Protein AF-A0A7X7MVD8-F1 (afdb_monomer)

Structure (mmCIF, N/CA/C/O backbone):
data_AF-A0A7X7MVD8-F1
#
_entry.id   AF-A0A7X7MVD8-F1
#
loop_
_atom_site.group_PDB
_atom_site.id
_atom_site.type_symbol
_atom_site.label_atom_id
_atom_site.label_alt_id
_atom_site.label_comp_id
_atom_site.label_asym_id
_atom_site.label_entity_id
_atom_site.label_seq_id
_atom_site.pdbx_PDB_ins_code
_atom_site.Cartn_x
_atom_site.Cartn_y
_atom_site.Cartn_z
_atom_site.occupancy
_atom_site.B_iso_or_equiv
_atom_site.auth_seq_id
_atom_site.auth_comp_id
_atom_site.auth_asym_id
_atom_site.auth_atom_id
_atom_site.pdbx_PDB_model_num
ATOM 1 N N . MET A 1 1 ? -0.760 -14.590 -0.418 1.00 84.25 1 MET A N 1
ATOM 2 C CA . MET A 1 1 ? 0.005 -13.882 0.651 1.00 84.25 1 MET A CA 1
ATOM 3 C C . MET A 1 1 ? -0.978 -13.122 1.538 1.00 84.25 1 MET A C 1
ATOM 5 O O . MET A 1 1 ? -2.089 -12.910 1.080 1.00 84.25 1 MET A O 1
ATOM 9 N N . LYS A 1 2 ? -0.652 -12.733 2.779 1.00 91.19 2 LYS A N 1
ATOM 10 C CA . LYS A 1 2 ? -1.588 -11.979 3.645 1.00 91.19 2 LYS A CA 1
ATOM 11 C C . LYS A 1 2 ? -1.145 -10.534 3.823 1.00 91.19 2 LYS A C 1
ATOM 13 O O . LYS A 1 2 ? 0.044 -10.241 3.803 1.00 91.19 2 LYS A O 1
ATOM 18 N N . CYS A 1 3 ? -2.104 -9.629 3.982 1.00 92.31 3 CYS A N 1
ATOM 19 C CA . CYS A 1 3 ? -1.812 -8.230 4.254 1.00 92.31 3 CYS A CA 1
ATOM 20 C C . CYS A 1 3 ? -1.237 -8.077 5.663 1.00 92.31 3 CYS A C 1
ATOM 22 O O . CYS A 1 3 ? -1.920 -8.376 6.637 1.00 92.31 3 CYS A O 1
ATOM 24 N N . GLU A 1 4 ? -0.034 -7.526 5.782 1.00 91.50 4 GLU A N 1
ATOM 25 C CA . GLU A 1 4 ? 0.633 -7.299 7.073 1.00 91.50 4 GLU A CA 1
ATOM 26 C C . GLU A 1 4 ? -0.160 -6.366 8.002 1.00 91.50 4 GLU A C 1
ATOM 28 O O . GLU A 1 4 ? -0.095 -6.493 9.220 1.00 91.50 4 GLU A O 1
ATOM 33 N N . LYS A 1 5 ? -0.959 -5.451 7.434 1.00 94.31 5 LYS A N 1
ATOM 34 C CA . LYS A 1 5 ? -1.734 -4.467 8.205 1.00 94.31 5 LYS A CA 1
ATOM 35 C C . LYS A 1 5 ? -3.068 -5.001 8.734 1.00 94.31 5 LYS A C 1
ATOM 37 O O . LYS A 1 5 ? -3.541 -4.534 9.763 1.00 94.31 5 LYS A O 1
ATOM 42 N N . CYS A 1 6 ? -3.728 -5.906 8.008 1.00 95.12 6 CYS A N 1
ATOM 43 C CA . CYS A 1 6 ? -5.106 -6.316 8.331 1.00 95.12 6 CYS A CA 1
ATOM 44 C C . CYS A 1 6 ? -5.372 -7.825 8.258 1.00 95.12 6 CYS A C 1
ATOM 46 O O . CYS A 1 6 ? -6.478 -8.259 8.554 1.00 95.12 6 CYS A O 1
ATOM 48 N N . GLY A 1 7 ? -4.394 -8.627 7.839 1.00 93.94 7 GLY A N 1
ATOM 49 C CA . GLY A 1 7 ? -4.515 -10.081 7.732 1.00 93.94 7 GLY A CA 1
ATOM 50 C C . GLY A 1 7 ? -5.325 -10.595 6.538 1.00 93.94 7 GLY A C 1
ATOM 51 O O . GLY A 1 7 ? -5.408 -11.809 6.369 1.00 93.94 7 GLY A O 1
ATOM 52 N N . ALA A 1 8 ? -5.890 -9.716 5.703 1.00 94.88 8 ALA A N 1
ATOM 53 C CA . ALA A 1 8 ? -6.666 -10.112 4.527 1.00 94.88 8 ALA A CA 1
ATOM 54 C C . ALA A 1 8 ? -5.843 -10.948 3.532 1.00 94.88 8 ALA A C 1
ATOM 56 O O . ALA A 1 8 ? -4.654 -10.689 3.328 1.00 94.88 8 ALA A O 1
ATOM 57 N N . GLU A 1 9 ? -6.491 -11.919 2.889 1.00 94.25 9 GLU A N 1
ATOM 58 C CA . GLU A 1 9 ? -5.914 -12.743 1.822 1.00 94.25 9 GLU A CA 1
ATOM 59 C C . GLU A 1 9 ? -5.635 -11.875 0.576 1.00 94.25 9 GLU A C 1
ATOM 61 O O . GLU A 1 9 ? -6.491 -11.112 0.124 1.00 94.25 9 GLU A O 1
ATOM 66 N N . LEU A 1 10 ? -4.428 -11.965 0.018 1.00 91.44 10 LEU A N 1
ATOM 67 C CA . LEU A 1 10 ? -3.974 -11.200 -1.144 1.00 91.44 10 LEU A CA 1
ATOM 68 C C . LEU A 1 10 ? -3.563 -12.137 -2.281 1.00 91.44 10 LEU A C 1
ATOM 70 O O . LEU A 1 10 ? -2.802 -13.092 -2.080 1.00 91.44 10 LEU A O 1
ATOM 74 N N . VAL A 1 11 ? -4.017 -11.778 -3.480 1.00 85.62 11 VAL A N 1
ATOM 75 C CA . VAL A 1 11 ? -3.641 -12.395 -4.758 1.00 85.62 11 VAL A CA 1
ATOM 76 C C . VAL A 1 11 ? -2.270 -11.869 -5.202 1.00 85.62 11 VAL A C 1
ATOM 78 O O . VAL A 1 11 ? -1.886 -10.752 -4.857 1.00 85.62 11 VAL A O 1
ATOM 81 N N . GLU A 1 12 ? -1.508 -12.663 -5.951 1.00 81.50 12 GLU A N 1
ATOM 82 C CA . GLU A 1 12 ? -0.207 -12.242 -6.482 1.00 81.50 12 GLU A CA 1
ATOM 83 C C . GLU A 1 12 ? -0.341 -11.054 -7.452 1.00 81.50 12 GLU A C 1
ATOM 85 O O . GLU A 1 12 ? -1.331 -10.921 -8.170 1.00 81.50 12 GLU A O 1
ATOM 90 N N . GLY A 1 13 ? 0.648 -10.154 -7.451 1.00 76.62 13 GLY A N 1
ATOM 91 C CA . GLY A 1 13 ? 0.684 -8.991 -8.348 1.00 76.62 13 GLY A CA 1
ATOM 92 C C . GLY A 1 13 ? -0.203 -7.802 -7.949 1.00 76.62 13 GLY A C 1
ATOM 93 O O . GLY A 1 13 ? -0.249 -6.812 -8.678 1.00 76.62 13 GLY A O 1
ATOM 94 N N . VAL A 1 14 ? -0.894 -7.845 -6.803 1.00 84.81 14 VAL A N 1
ATOM 95 C CA . VAL A 1 14 ? -1.706 -6.711 -6.326 1.00 84.81 14 VAL A CA 1
ATOM 96 C C . VAL A 1 14 ? -0.844 -5.646 -5.633 1.00 84.81 14 VAL A C 1
ATOM 98 O O . VAL A 1 14 ? -0.072 -5.945 -4.727 1.00 84.81 14 VAL A O 1
ATOM 101 N N . LEU A 1 15 ? -0.993 -4.381 -6.046 1.00 86.62 15 LEU A N 1
ATOM 102 C CA . LEU A 1 15 ? -0.242 -3.237 -5.495 1.00 86.62 15 LEU A CA 1
ATOM 103 C C . LEU A 1 15 ? -0.815 -2.704 -4.173 1.00 86.62 15 LEU A C 1
ATOM 105 O O . LEU A 1 15 ? -0.111 -2.036 -3.417 1.00 86.62 15 LEU A O 1
ATOM 109 N N . PHE A 1 16 ? -2.096 -2.964 -3.905 1.00 92.94 16 PHE A N 1
ATOM 110 C CA . PHE A 1 16 ? -2.812 -2.456 -2.736 1.00 92.94 16 PHE A CA 1
ATOM 111 C C . PHE A 1 16 ? -3.765 -3.516 -2.182 1.00 92.94 16 PHE A C 1
ATOM 113 O O . PHE A 1 16 ? -4.351 -4.300 -2.932 1.00 92.94 16 PHE A O 1
ATOM 120 N N . CYS A 1 17 ? -3.954 -3.517 -0.865 1.00 93.75 17 CYS A N 1
ATOM 121 C CA . CYS A 1 17 ? -4.954 -4.345 -0.204 1.00 93.75 17 CYS A CA 1
ATOM 122 C C . CYS A 1 17 ? -6.361 -3.779 -0.443 1.00 93.75 17 CYS A C 1
ATOM 124 O O . CYS A 1 17 ? -6.623 -2.623 -0.116 1.00 93.75 17 CYS A O 1
ATOM 126 N N . LYS A 1 18 ? -7.280 -4.600 -0.963 1.00 93.31 18 LYS A N 1
ATOM 127 C CA . LYS A 1 18 ? -8.674 -4.193 -1.224 1.00 93.31 18 LYS A CA 1
ATOM 128 C C . LYS A 1 18 ? -9.492 -3.952 0.048 1.00 93.31 18 LYS A C 1
ATOM 130 O O . LYS A 1 18 ? -10.429 -3.167 0.012 1.00 93.31 18 LYS A O 1
ATOM 135 N N . GLU A 1 19 ? -9.108 -4.583 1.156 1.00 95.44 19 GLU A N 1
ATOM 136 C CA . GLU A 1 19 ? -9.823 -4.476 2.433 1.00 95.44 19 GLU A CA 1
ATOM 137 C C . GLU A 1 19 ? -9.422 -3.226 3.228 1.00 95.44 19 GLU A C 1
ATOM 139 O O . GLU A 1 19 ? -10.276 -2.518 3.754 1.00 95.44 19 GLU A O 1
ATOM 144 N N . CYS A 1 20 ? -8.121 -2.924 3.323 1.00 94.38 20 CYS A N 1
ATOM 145 C CA . CYS A 1 20 ? -7.619 -1.847 4.191 1.00 94.38 20 CYS A CA 1
ATOM 146 C C . CYS A 1 20 ? -6.882 -0.714 3.461 1.00 94.38 20 CYS A C 1
ATOM 148 O O . CYS A 1 20 ? -6.425 0.231 4.106 1.00 94.38 20 CYS A O 1
ATOM 150 N N . GLY A 1 21 ? -6.707 -0.820 2.141 1.00 91.69 21 GLY A N 1
ATOM 151 C CA . GLY A 1 21 ? -6.015 0.177 1.318 1.00 91.69 21 GLY A CA 1
ATOM 152 C C . GLY A 1 21 ? -4.494 0.227 1.497 1.00 91.69 21 GLY A C 1
ATOM 153 O O . GLY A 1 21 ? -3.850 1.100 0.922 1.00 91.69 21 GLY A O 1
ATOM 154 N N . ASN A 1 22 ? -3.891 -0.677 2.282 1.00 93.06 22 ASN A N 1
ATOM 155 C CA . ASN A 1 22 ? -2.441 -0.674 2.487 1.00 93.06 22 ASN A CA 1
ATOM 156 C C . ASN A 1 22 ? -1.694 -0.960 1.179 1.00 93.06 22 ASN A C 1
ATOM 158 O O . ASN A 1 22 ? -2.025 -1.922 0.483 1.00 93.06 22 ASN A O 1
ATOM 162 N N . LYS A 1 23 ? -0.668 -0.160 0.874 1.00 89.94 23 LYS A N 1
ATOM 163 C CA . LYS A 1 23 ? 0.223 -0.399 -0.266 1.00 89.94 23 LYS A CA 1
ATOM 164 C C . LYS A 1 23 ? 1.104 -1.612 0.016 1.00 89.94 23 LYS A C 1
ATOM 166 O O . LYS A 1 23 ? 1.644 -1.750 1.109 1.00 89.94 23 LYS A O 1
ATOM 171 N N . LEU A 1 24 ? 1.233 -2.483 -0.971 1.00 86.12 24 LEU A N 1
ATOM 172 C CA . LEU A 1 24 ? 2.019 -3.703 -0.897 1.00 86.12 24 LEU A CA 1
ATOM 173 C C . LEU A 1 24 ? 3.303 -3.490 -1.689 1.00 86.12 24 LEU A C 1
ATOM 175 O O . LEU A 1 24 ? 3.273 -3.039 -2.836 1.00 86.12 24 LEU A O 1
ATOM 179 N N . ASN A 1 25 ? 4.437 -3.797 -1.069 1.00 73.81 25 ASN A N 1
ATOM 180 C CA . ASN A 1 25 ? 5.720 -3.764 -1.750 1.00 73.81 25 ASN A CA 1
ATOM 181 C C . ASN A 1 25 ? 5.863 -5.067 -2.538 1.00 73.81 25 ASN A C 1
ATOM 183 O O . ASN A 1 25 ? 6.211 -6.109 -1.998 1.00 73.81 25 ASN A O 1
ATOM 187 N N . SER A 1 26 ? 5.509 -5.034 -3.822 1.00 70.62 26 SER A N 1
ATOM 188 C CA . SER A 1 26 ? 5.794 -6.139 -4.732 1.00 70.62 26 SER A CA 1
ATOM 189 C C . SER A 1 26 ? 7.268 -6.062 -5.138 1.00 70.62 26 SER A C 1
ATOM 191 O O . SER A 1 26 ? 7.638 -5.266 -6.010 1.00 70.62 26 SER A O 1
ATOM 193 N N . ASP A 1 27 ? 8.101 -6.871 -4.486 1.00 69.44 27 ASP A N 1
ATOM 194 C CA . ASP A 1 27 ? 9.554 -6.911 -4.712 1.00 69.44 27 ASP A CA 1
ATOM 195 C C . ASP A 1 27 ? 9.933 -7.512 -6.070 1.00 69.44 27 ASP A C 1
ATOM 197 O O . ASP A 1 27 ? 11.025 -7.274 -6.581 1.00 69.44 27 ASP A O 1
ATOM 201 N N . LYS A 1 28 ? 9.014 -8.254 -6.698 1.00 72.75 28 LYS A N 1
ATOM 202 C CA . LYS A 1 28 ? 9.196 -8.797 -8.046 1.00 72.75 28 LYS A CA 1
ATOM 203 C C . LYS A 1 28 ? 8.643 -7.819 -9.072 1.00 72.75 28 LYS A C 1
ATOM 205 O O . LYS A 1 28 ? 7.430 -7.691 -9.234 1.00 72.75 28 LYS A O 1
ATOM 210 N N . ARG A 1 29 ?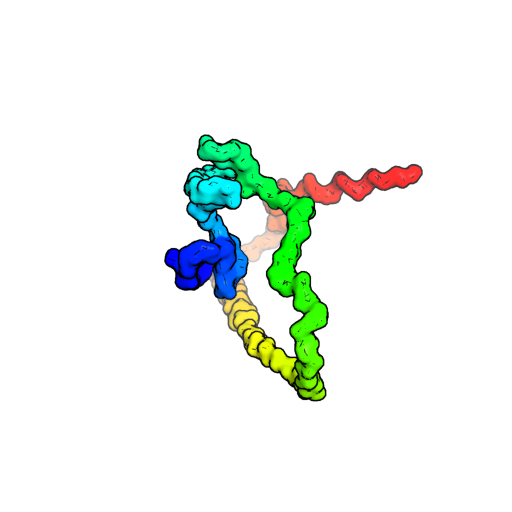 9.544 -7.128 -9.766 1.00 82.75 29 ARG A N 1
ATOM 211 C CA . ARG A 1 29 ? 9.229 -6.270 -10.914 1.00 82.75 29 ARG A CA 1
ATOM 212 C C . ARG A 1 29 ? 9.911 -6.826 -12.157 1.00 82.75 29 ARG A C 1
ATOM 214 O O . ARG A 1 29 ? 10.892 -7.553 -12.051 1.00 82.75 29 ARG A O 1
ATOM 221 N N . PHE A 1 30 ? 9.404 -6.467 -13.327 1.00 88.06 30 PHE A N 1
ATOM 222 C CA . PHE A 1 30 ? 10.008 -6.808 -14.613 1.00 88.06 30 PHE A CA 1
ATOM 223 C C . PHE A 1 30 ? 10.267 -5.528 -15.404 1.00 88.06 30 PHE A C 1
ATOM 225 O O . PHE A 1 30 ? 9.539 -4.542 -15.259 1.00 88.06 30 PHE A O 1
ATOM 232 N N . CYS A 1 31 ? 11.324 -5.530 -16.213 1.00 90.88 31 CYS A N 1
ATOM 233 C CA . CYS A 1 31 ? 11.655 -4.421 -17.090 1.00 90.88 31 CYS A CA 1
ATOM 234 C C . CYS A 1 31 ? 10.556 -4.253 -18.143 1.00 90.88 31 CYS A C 1
ATOM 236 O O . CYS A 1 31 ? 10.172 -5.219 -18.797 1.00 90.88 31 CYS A O 1
ATOM 238 N N . ARG A 1 32 ? 10.069 -3.024 -18.327 1.00 87.75 32 ARG A N 1
ATOM 239 C CA . ARG A 1 32 ? 9.037 -2.716 -19.330 1.00 87.75 32 ARG A CA 1
ATOM 240 C C . ARG A 1 32 ? 9.575 -2.734 -20.761 1.00 87.75 32 ARG A C 1
ATOM 242 O O . ARG A 1 32 ? 8.802 -2.976 -21.676 1.00 87.75 32 ARG A O 1
ATOM 249 N N . GLU A 1 33 ? 10.881 -2.524 -20.923 1.00 91.69 33 GLU A N 1
ATOM 250 C CA . GLU A 1 33 ? 11.540 -2.486 -22.232 1.00 91.69 33 GLU A CA 1
ATOM 251 C C . GLU A 1 33 ? 11.984 -3.878 -22.709 1.00 91.69 33 GLU A C 1
ATOM 253 O O . GLU A 1 33 ? 11.799 -4.212 -23.872 1.00 91.69 33 GLU A O 1
ATOM 258 N N . CYS A 1 34 ? 12.551 -4.715 -21.827 1.00 93.81 34 CYS A N 1
ATOM 259 C CA . CYS A 1 34 ? 13.106 -6.022 -22.220 1.00 93.81 34 CYS A CA 1
ATOM 260 C C . CYS A 1 34 ? 12.511 -7.238 -21.491 1.00 93.81 34 CYS A C 1
ATOM 262 O O . CYS A 1 34 ? 12.895 -8.369 -21.774 1.00 93.81 34 CYS A O 1
ATOM 264 N N . GLY A 1 35 ? 11.610 -7.038 -20.524 1.00 90.06 35 GLY A N 1
ATOM 265 C CA . GLY A 1 35 ? 10.953 -8.128 -19.794 1.00 90.06 35 GLY A CA 1
ATOM 266 C C . GLY A 1 35 ? 11.810 -8.844 -18.743 1.00 90.06 35 GLY A C 1
ATOM 267 O O . GLY A 1 35 ? 11.300 -9.728 -18.059 1.00 90.06 35 GLY A O 1
ATOM 268 N N . SER A 1 36 ? 13.086 -8.484 -18.557 1.00 93.50 36 SER A N 1
ATOM 269 C CA . SER A 1 36 ? 13.934 -9.135 -17.549 1.00 93.50 36 SER A CA 1
ATOM 270 C C . SER A 1 36 ? 13.465 -8.838 -16.123 1.00 93.50 36 SER A C 1
ATOM 272 O O . SER A 1 36 ? 13.026 -7.725 -15.826 1.00 93.50 36 SER A O 1
ATOM 274 N N . ALA A 1 37 ? 13.608 -9.806 -15.216 1.00 90.62 37 ALA A N 1
ATOM 275 C CA . ALA A 1 37 ? 13.332 -9.596 -13.798 1.00 90.62 37 ALA A CA 1
ATOM 276 C C . ALA A 1 37 ? 14.232 -8.487 -13.223 1.00 90.62 37 ALA A C 1
ATOM 278 O O . ALA A 1 37 ? 15.433 -8.440 -13.487 1.00 90.62 37 ALA A O 1
ATOM 279 N N . LEU A 1 38 ? 13.638 -7.590 -12.443 1.00 90.50 38 LEU A N 1
ATOM 280 C CA . LEU A 1 38 ? 14.311 -6.489 -11.770 1.00 90.50 38 LEU A CA 1
ATOM 281 C C . LEU A 1 38 ? 14.451 -6.813 -10.286 1.00 90.50 38 LEU A C 1
ATOM 283 O O . LEU A 1 38 ? 13.467 -7.119 -9.612 1.00 90.50 38 LEU A O 1
ATOM 287 N N . SER A 1 39 ? 15.672 -6.688 -9.781 1.00 85.62 39 SER A N 1
ATOM 288 C CA . SER A 1 39 ? 15.964 -6.740 -8.352 1.00 85.62 39 SER A CA 1
ATOM 289 C C . SER A 1 39 ? 15.363 -5.530 -7.623 1.00 85.62 39 SER A C 1
ATOM 291 O O . SER A 1 39 ? 15.293 -4.432 -8.195 1.00 85.62 39 SER A O 1
ATOM 293 N N . PRO A 1 40 ? 14.953 -5.691 -6.353 1.00 82.56 40 PRO A N 1
ATOM 294 C CA . PRO A 1 40 ? 14.435 -4.589 -5.553 1.00 82.56 40 PRO A CA 1
ATOM 295 C C . PRO A 1 40 ? 15.485 -3.476 -5.410 1.00 82.56 40 PRO A C 1
ATOM 297 O O . PRO A 1 40 ? 16.668 -3.738 -5.207 1.00 82.56 40 PRO A O 1
ATOM 300 N N . GLY A 1 41 ? 15.049 -2.220 -5.532 1.00 82.31 41 GLY A N 1
ATOM 301 C CA . GLY A 1 41 ? 15.899 -1.038 -5.330 1.00 82.31 41 GLY A CA 1
ATOM 302 C C . GLY A 1 41 ? 16.763 -0.599 -6.522 1.00 82.31 41 GLY A C 1
ATOM 303 O O . GLY A 1 41 ? 17.452 0.414 -6.411 1.00 82.31 41 GLY A O 1
ATOM 304 N N . MET A 1 42 ? 16.727 -1.288 -7.669 1.00 86.44 42 MET A N 1
ATOM 305 C CA . MET A 1 42 ? 17.469 -0.845 -8.859 1.00 86.44 42 MET A CA 1
ATOM 306 C C . MET A 1 42 ? 16.839 0.396 -9.511 1.00 86.44 42 MET A C 1
ATOM 308 O O . MET A 1 42 ? 15.617 0.526 -9.563 1.00 86.44 42 MET A O 1
ATOM 312 N N . LYS A 1 43 ? 17.680 1.303 -10.031 1.00 90.12 43 LYS A N 1
ATOM 313 C CA . LYS A 1 43 ? 17.253 2.479 -10.820 1.00 90.12 43 LYS A CA 1
ATOM 314 C C . LYS A 1 43 ? 17.231 2.208 -12.326 1.00 90.12 43 LYS A C 1
ATOM 316 O O . LYS A 1 43 ? 16.388 2.750 -13.027 1.00 90.12 43 LYS A O 1
ATOM 321 N N . PHE A 1 44 ? 18.112 1.329 -12.796 1.00 94.25 44 PHE A N 1
ATOM 322 C CA . PHE A 1 44 ? 18.241 0.951 -14.200 1.00 94.25 44 PHE A CA 1
ATOM 323 C C . PHE A 1 44 ? 18.194 -0.567 -14.341 1.00 94.25 44 PHE A C 1
ATOM 325 O O . PHE A 1 44 ? 18.581 -1.304 -13.432 1.00 94.25 44 PHE A O 1
ATOM 332 N N . CYS A 1 45 ? 17.717 -1.037 -15.485 1.00 94.69 45 CYS A N 1
ATOM 333 C CA . CYS A 1 45 ? 17.711 -2.445 -15.824 1.00 94.69 45 CYS A CA 1
ATOM 334 C C . CYS A 1 45 ? 19.138 -2.922 -16.121 1.00 94.69 45 CYS A C 1
ATOM 336 O O . CYS A 1 45 ? 19.776 -2.414 -17.037 1.00 94.69 45 CYS A O 1
ATOM 338 N N . SER A 1 46 ? 19.614 -3.949 -15.417 1.00 94.06 46 SER A N 1
ATOM 339 C CA . SER A 1 46 ? 20.944 -4.541 -15.640 1.00 94.06 46 SER A CA 1
ATOM 340 C C . SER A 1 46 ? 21.108 -5.210 -17.009 1.00 94.06 46 SER A C 1
ATOM 342 O O . SER A 1 46 ? 22.230 -5.359 -17.475 1.00 94.06 46 SER A O 1
ATOM 344 N N . ASN A 1 47 ? 20.004 -5.606 -17.651 1.00 95.25 47 ASN A N 1
ATOM 345 C CA . ASN A 1 47 ? 20.032 -6.264 -18.959 1.00 95.25 47 ASN A CA 1
ATOM 346 C C . ASN A 1 47 ? 20.024 -5.276 -20.146 1.00 95.25 47 ASN A C 1
ATOM 348 O O . ASN A 1 47 ? 20.791 -5.438 -21.086 1.00 95.25 47 ASN A O 1
ATOM 352 N N . CYS A 1 48 ? 19.180 -4.236 -20.112 1.00 95.19 48 CYS A N 1
ATOM 353 C CA . CYS A 1 48 ? 18.994 -3.321 -21.249 1.00 95.19 48 CYS A CA 1
ATOM 354 C C . CYS A 1 48 ? 19.315 -1.845 -20.957 1.00 95.19 48 CYS A C 1
ATOM 356 O O . CYS A 1 48 ? 19.186 -1.013 -21.847 1.00 95.19 48 CYS A O 1
ATOM 358 N N . GLY A 1 49 ? 19.671 -1.485 -19.720 1.00 93.38 49 GLY A N 1
ATOM 359 C CA . GLY A 1 49 ? 20.003 -0.108 -19.331 1.00 93.38 49 GLY A CA 1
ATOM 360 C C . GLY A 1 49 ? 18.813 0.845 -19.154 1.00 93.38 49 GLY A C 1
ATOM 361 O O . GLY A 1 49 ? 19.013 1.982 -18.740 1.00 93.38 49 GLY A O 1
ATOM 362 N N . ALA A 1 50 ? 17.579 0.403 -19.418 1.00 93.19 50 ALA A N 1
ATOM 363 C CA . ALA A 1 50 ? 16.390 1.244 -19.283 1.00 93.19 50 ALA A CA 1
ATOM 364 C C . ALA A 1 50 ? 16.154 1.693 -17.831 1.00 93.19 50 ALA A C 1
ATOM 366 O O . ALA A 1 50 ? 16.280 0.888 -16.904 1.00 93.19 50 ALA A O 1
ATOM 367 N N . ASP A 1 51 ? 15.768 2.954 -17.636 1.00 92.44 51 ASP A N 1
ATOM 368 C CA . ASP A 1 51 ? 15.349 3.467 -16.329 1.00 92.44 51 ASP A CA 1
ATOM 369 C C . ASP A 1 51 ? 14.023 2.811 -15.919 1.00 92.44 51 ASP A C 1
ATOM 371 O O . ASP A 1 51 ? 13.025 2.857 -16.639 1.00 92.44 51 ASP A O 1
ATOM 375 N N . VAL A 1 52 ? 14.013 2.166 -14.754 1.00 88.81 52 VAL A N 1
ATOM 376 C CA . VAL A 1 52 ? 12.854 1.394 -14.281 1.00 88.81 52 VAL A CA 1
ATOM 377 C C . VAL A 1 52 ? 11.783 2.269 -13.626 1.00 88.81 52 VAL A C 1
ATOM 379 O O . VAL A 1 52 ? 10.666 1.804 -13.391 1.00 88.81 52 VAL A O 1
ATOM 382 N N . ASN A 1 53 ? 12.128 3.516 -13.305 1.00 84.00 53 ASN A N 1
ATOM 383 C CA . ASN A 1 53 ? 11.251 4.516 -12.704 1.00 84.00 53 ASN A CA 1
ATOM 384 C C . ASN A 1 53 ? 10.841 5.604 -13.701 1.00 84.00 5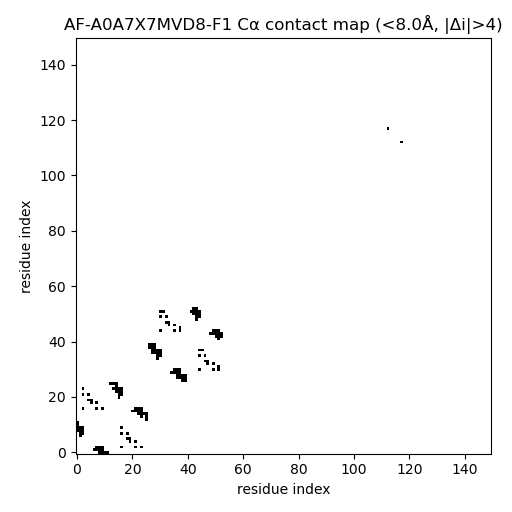3 ASN A C 1
ATOM 386 O O . ASN A 1 53 ? 9.959 6.401 -13.375 1.00 84.00 53 ASN A O 1
ATOM 390 N N . ALA A 1 54 ? 11.430 5.632 -14.900 1.00 80.06 54 ALA A N 1
ATOM 391 C CA . ALA A 1 54 ? 10.990 6.503 -15.977 1.00 80.06 54 ALA A CA 1
ATOM 392 C C . ALA A 1 54 ? 9.555 6.141 -16.385 1.00 80.06 54 ALA A C 1
ATOM 394 O O . ALA A 1 54 ? 9.284 5.206 -17.139 1.00 80.06 54 ALA A O 1
ATOM 395 N N . VAL A 1 55 ? 8.603 6.899 -15.851 1.00 66.06 55 VAL A N 1
ATOM 396 C CA . VAL A 1 55 ? 7.271 7.012 -16.428 1.00 66.06 55 VAL A CA 1
ATOM 397 C C . VAL A 1 55 ? 7.428 7.999 -17.571 1.00 66.06 55 VAL A C 1
ATOM 399 O O . VAL A 1 55 ? 7.651 9.185 -17.339 1.00 66.06 55 VAL A O 1
ATOM 402 N N . ASP A 1 56 ? 7.404 7.496 -18.802 1.00 63.59 56 ASP A N 1
ATOM 403 C CA . ASP A 1 56 ? 7.450 8.333 -19.996 1.00 63.59 56 ASP A CA 1
ATOM 404 C C . ASP A 1 56 ? 6.172 9.186 -20.043 1.00 63.59 56 ASP A C 1
ATOM 406 O O . ASP A 1 56 ? 5.149 8.774 -20.585 1.00 63.59 56 ASP A O 1
ATOM 410 N N . ASN A 1 57 ? 6.210 10.365 -19.413 1.00 64.94 57 ASN A N 1
ATOM 411 C CA . ASN A 1 57 ? 5.094 11.316 -19.367 1.00 64.94 57 ASN A CA 1
ATOM 412 C C . ASN A 1 57 ? 4.741 11.861 -20.763 1.00 64.94 57 ASN A C 1
ATOM 414 O O . ASN A 1 57 ? 3.743 12.560 -20.911 1.00 64.94 57 ASN A O 1
ATOM 418 N N . ASN A 1 58 ? 5.558 11.549 -21.775 1.00 68.38 58 ASN A N 1
ATOM 419 C CA . ASN A 1 58 ? 5.334 11.917 -23.164 1.00 68.38 58 ASN A CA 1
ATOM 420 C C . ASN A 1 58 ? 4.636 10.811 -23.978 1.00 6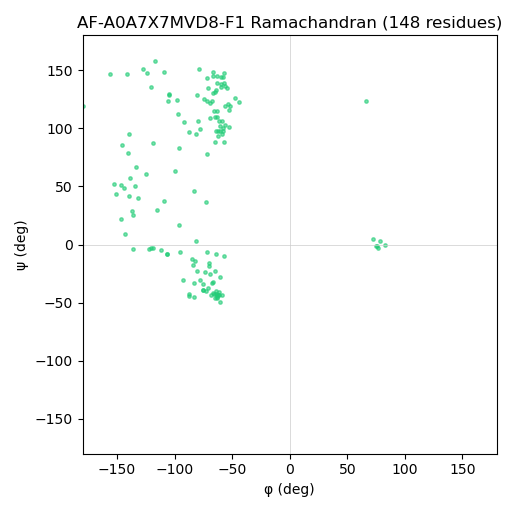8.38 58 ASN A C 1
ATOM 422 O O . ASN A 1 58 ? 4.219 11.042 -25.111 1.00 68.38 58 ASN A O 1
ATOM 426 N N . LYS A 1 59 ? 4.433 9.616 -23.406 1.00 58.31 59 LYS A N 1
ATOM 427 C CA . LYS A 1 59 ? 3.447 8.671 -23.933 1.00 58.31 59 LYS A CA 1
ATOM 428 C C . LYS A 1 59 ? 2.107 8.990 -23.290 1.00 58.31 59 LYS A C 1
ATOM 430 O O . LYS A 1 59 ? 1.813 8.551 -22.180 1.00 58.31 59 LYS A O 1
ATOM 435 N N . ILE A 1 60 ? 1.286 9.754 -24.016 1.00 61.59 60 ILE A N 1
ATOM 436 C CA . ILE A 1 60 ? -0.161 9.807 -23.779 1.00 61.59 60 ILE A CA 1
ATOM 437 C C . ILE A 1 60 ? -0.600 8.350 -23.590 1.00 61.59 60 ILE A C 1
ATOM 439 O O . ILE A 1 60 ? -0.311 7.540 -24.478 1.00 61.59 60 ILE A O 1
ATOM 443 N N . PRO A 1 61 ? -1.229 7.965 -22.463 1.00 56.25 61 PRO A N 1
ATOM 444 C CA . PRO A 1 61 ? -1.868 6.668 -22.385 1.00 56.25 61 PRO A CA 1
ATOM 445 C C . PRO A 1 61 ? -2.929 6.682 -23.477 1.00 56.25 61 PRO A C 1
ATOM 447 O O . PRO A 1 61 ? -3.989 7.283 -23.310 1.00 56.25 61 PRO A O 1
ATOM 450 N N . ILE A 1 62 ? -2.601 6.097 -24.630 1.00 55.50 62 ILE A N 1
ATOM 451 C CA . ILE A 1 62 ? -3.574 5.811 -25.665 1.00 55.50 62 ILE A CA 1
ATOM 452 C C . ILE A 1 62 ? -4.593 4.918 -24.980 1.00 55.50 62 ILE A C 1
ATOM 454 O O . ILE A 1 62 ? -4.355 3.742 -24.712 1.00 55.50 62 ILE A O 1
ATOM 458 N N . ASN A 1 63 ? -5.707 5.522 -24.579 1.00 67.44 63 ASN A N 1
ATOM 459 C CA . ASN A 1 63 ? -6.872 4.767 -24.197 1.00 67.44 63 ASN A CA 1
ATOM 460 C C . ASN A 1 63 ? -7.140 3.845 -25.397 1.00 67.44 63 ASN A C 1
ATOM 462 O O . ASN A 1 63 ? -7.333 4.375 -26.494 1.00 67.44 63 ASN A O 1
ATOM 466 N N . PRO A 1 64 ? -7.146 2.505 -25.245 1.00 59.84 64 PRO A N 1
ATOM 467 C CA . PRO A 1 64 ? -7.456 1.597 -26.353 1.00 59.84 64 PRO A CA 1
ATOM 468 C C . PRO A 1 64 ? -8.831 1.883 -26.980 1.00 59.84 64 PRO A C 1
ATOM 470 O O . PRO A 1 64 ? -9.170 1.350 -28.029 1.00 59.84 64 PRO A O 1
ATOM 473 N N . TYR A 1 65 ? -9.623 2.737 -26.330 1.00 61.56 65 TYR A N 1
ATOM 474 C CA . TYR A 1 65 ? -10.865 3.315 -26.801 1.00 61.56 65 TYR A CA 1
ATOM 475 C C . TYR A 1 65 ? -10.668 4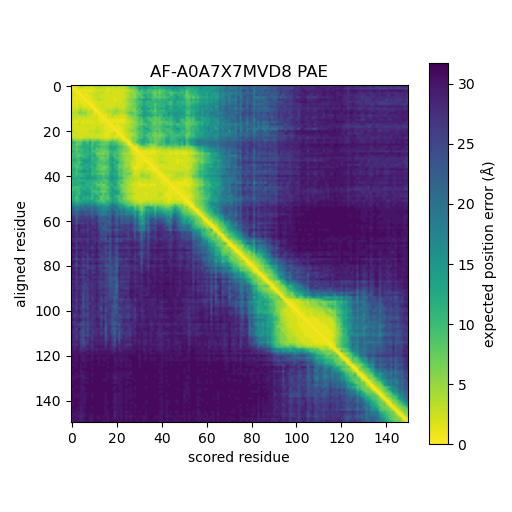.749 -27.335 1.00 61.56 65 TYR A C 1
ATOM 477 O O . TYR A 1 65 ? -11.195 5.714 -26.782 1.00 61.56 65 TYR A O 1
ATOM 485 N N . GLN A 1 66 ? -9.890 4.920 -28.401 1.00 57.97 66 GLN A N 1
ATOM 486 C CA . GLN A 1 66 ? -9.928 6.138 -29.219 1.00 57.97 66 GLN A CA 1
ATOM 487 C C . GLN A 1 66 ? -10.186 5.775 -30.677 1.00 57.97 66 GLN A C 1
ATOM 489 O O . GLN A 1 66 ? -9.393 6.064 -31.561 1.00 57.97 66 GLN A O 1
ATOM 494 N N . ASP A 1 67 ? -11.334 5.153 -30.921 1.00 57.16 67 ASP A N 1
ATOM 495 C CA . ASP A 1 67 ? -11.993 5.260 -32.215 1.00 57.16 67 ASP A CA 1
ATOM 496 C C . ASP A 1 67 ? -13.497 5.398 -31.974 1.00 57.16 67 ASP A C 1
ATOM 498 O O . ASP A 1 67 ? -14.220 4.439 -31.711 1.00 57.16 67 ASP A O 1
ATOM 502 N N . SER A 1 68 ? -13.949 6.650 -31.951 1.00 61.81 68 SER A N 1
ATOM 503 C CA . SER A 1 68 ? -15.352 7.005 -31.744 1.00 61.81 68 SER A CA 1
ATOM 504 C C . SER A 1 68 ? -16.082 7.233 -33.069 1.00 61.81 68 SER A C 1
ATOM 506 O O . SER A 1 68 ? -17.144 7.853 -33.068 1.00 61.81 68 SER A O 1
ATOM 508 N N . SER A 1 69 ? -15.533 6.769 -34.197 1.00 63.72 69 SER A N 1
ATOM 509 C CA . SER A 1 69 ? -16.107 7.061 -35.512 1.00 63.72 69 SER A CA 1
ATOM 510 C C . SER A 1 69 ? -17.228 6.110 -35.943 1.00 63.72 69 SER A C 1
ATOM 512 O O . SER A 1 69 ? -17.953 6.449 -36.869 1.00 63.72 69 SER A O 1
ATOM 514 N N . ASN A 1 70 ? -17.446 4.972 -35.266 1.00 63.44 70 ASN A N 1
ATOM 515 C CA . ASN A 1 70 ? -18.454 3.986 -35.689 1.00 63.44 70 ASN A CA 1
ATOM 516 C C . ASN A 1 70 ? -19.149 3.241 -34.530 1.00 63.44 70 ASN A C 1
ATOM 518 O O . ASN A 1 70 ? -19.226 2.013 -34.537 1.00 63.44 70 ASN A O 1
ATOM 522 N N . MET A 1 71 ? -19.693 3.949 -33.530 1.00 55.44 71 MET A N 1
ATOM 523 C CA . MET A 1 71 ? -20.649 3.322 -32.601 1.00 55.44 71 MET A CA 1
ATOM 524 C C . MET A 1 71 ? -22.087 3.663 -33.028 1.00 55.44 71 MET A C 1
ATOM 526 O O . MET A 1 71 ? -22.403 4.850 -33.128 1.00 55.44 71 MET A O 1
ATOM 530 N N . PRO A 1 72 ? -22.981 2.676 -33.266 1.00 72.19 72 PRO A N 1
ATOM 531 C CA . PRO A 1 72 ? -24.399 2.969 -33.453 1.00 72.19 72 PRO A CA 1
ATOM 532 C C . PRO A 1 72 ? -24.921 3.698 -32.206 1.00 72.19 72 PRO A C 1
ATOM 534 O O . PRO A 1 72 ? -24.464 3.389 -31.097 1.00 72.19 72 PRO A O 1
ATOM 537 N N . PRO A 1 73 ? -25.853 4.659 -32.345 1.00 68.25 73 PRO A N 1
ATOM 538 C CA . PRO A 1 73 ? -26.373 5.398 -31.207 1.00 68.25 73 PRO A CA 1
ATOM 539 C C . PRO A 1 73 ? -27.005 4.403 -30.233 1.00 68.25 73 PRO A C 1
ATOM 541 O O . PRO A 1 73 ? -28.070 3.839 -30.485 1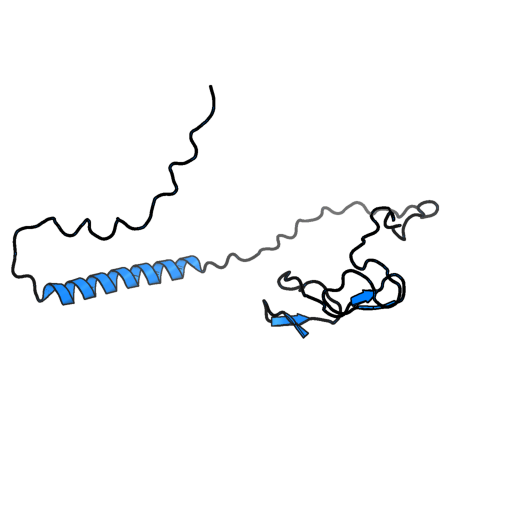.00 68.25 73 PRO A O 1
ATOM 544 N N . LYS A 1 74 ? -26.320 4.146 -29.114 1.00 65.06 74 LYS A N 1
ATOM 545 C CA . LYS A 1 74 ? -26.899 3.388 -28.010 1.00 65.06 74 LYS A CA 1
ATOM 546 C C . LYS A 1 74 ? -28.070 4.217 -27.505 1.00 65.06 74 LYS A C 1
ATOM 548 O O . LYS A 1 74 ? -27.869 5.323 -27.013 1.00 65.06 74 LYS A O 1
ATOM 553 N N . MET A 1 75 ? -29.280 3.687 -27.660 1.00 51.88 75 MET A N 1
ATOM 554 C CA . MET A 1 75 ? -30.502 4.240 -27.091 1.00 51.88 75 MET A CA 1
ATOM 555 C C . MET A 1 75 ? -30.308 4.318 -25.576 1.00 51.88 75 MET A C 1
ATOM 557 O O . MET A 1 75 ? -30.388 3.315 -24.864 1.00 51.88 75 MET A O 1
ATOM 561 N N . VAL A 1 76 ? -29.939 5.501 -25.094 1.00 67.62 76 VAL A N 1
ATOM 562 C CA . VAL A 1 76 ? -29.754 5.750 -23.670 1.00 67.62 76 VAL A CA 1
ATOM 563 C C . VAL A 1 76 ? -31.149 5.686 -23.067 1.00 67.62 76 VAL A C 1
ATOM 565 O O . VAL A 1 76 ? -31.999 6.526 -23.356 1.00 67.62 76 VAL A O 1
ATOM 568 N N . ARG A 1 77 ? -31.424 4.631 -22.296 1.00 74.12 77 ARG A N 1
ATOM 569 C CA . ARG A 1 77 ? -32.664 4.536 -21.521 1.00 74.12 77 ARG A CA 1
ATOM 570 C C . ARG A 1 77 ? -32.721 5.772 -20.607 1.00 74.12 77 ARG A C 1
ATOM 572 O O . ARG A 1 77 ? -31.663 6.136 -20.084 1.00 74.12 77 ARG A O 1
ATOM 579 N N . PRO A 1 78 ? -33.884 6.426 -20.421 1.00 71.62 78 PRO A N 1
ATOM 580 C CA . PRO A 1 78 ? -34.000 7.522 -19.468 1.00 71.62 78 PRO A CA 1
ATOM 581 C C . PRO A 1 78 ? -33.363 7.111 -18.144 1.00 71.62 78 PRO A C 1
ATOM 583 O O . PRO A 1 78 ? -33.653 6.028 -17.637 1.00 71.62 78 PRO A O 1
ATOM 586 N N . LEU A 1 79 ? -32.434 7.934 -17.654 1.00 66.75 79 LEU A N 1
ATOM 587 C CA . LEU A 1 79 ? -31.770 7.730 -16.374 1.00 66.75 79 LEU A CA 1
ATOM 588 C C . LEU A 1 79 ? -32.860 7.630 -15.306 1.00 66.75 79 LEU A C 1
ATOM 590 O O . LEU A 1 79 ? -33.452 8.639 -14.923 1.00 66.75 79 LEU A O 1
ATOM 594 N N . GLU A 1 80 ? -33.148 6.412 -14.854 1.00 68.19 80 GLU A N 1
ATOM 595 C CA . GLU A 1 80 ? -33.918 6.222 -13.634 1.00 68.19 80 GLU A CA 1
ATOM 596 C C . GLU A 1 80 ? -33.170 6.963 -12.517 1.00 68.19 80 GLU A C 1
ATOM 598 O O . GLU A 1 80 ? -31.932 6.920 -12.469 1.00 68.19 80 GLU A O 1
ATOM 603 N N . PRO A 1 81 ? -33.878 7.713 -11.657 1.00 70.44 81 PRO A N 1
ATOM 604 C CA . PRO A 1 81 ? -33.236 8.481 -10.608 1.00 70.44 81 PRO A CA 1
ATOM 605 C C . PRO A 1 81 ? -32.399 7.529 -9.762 1.00 70.44 81 PRO A C 1
ATOM 607 O O . PRO A 1 81 ? -32.922 6.591 -9.165 1.00 70.44 81 PRO A O 1
ATOM 610 N N . ILE A 1 82 ? -31.088 7.778 -9.725 1.00 65.81 82 ILE A N 1
ATOM 611 C CA . ILE A 1 82 ? -30.148 7.054 -8.876 1.00 65.81 82 ILE A CA 1
ATOM 612 C C . ILE A 1 82 ? -30.584 7.327 -7.436 1.00 65.81 82 ILE A C 1
ATOM 614 O O . ILE A 1 82 ? -30.229 8.348 -6.839 1.00 65.81 82 ILE A O 1
ATOM 618 N N . THR A 1 83 ? -31.413 6.445 -6.877 1.00 66.31 83 THR A N 1
ATOM 619 C CA . THR A 1 83 ? -31.755 6.481 -5.463 1.00 66.31 83 THR A CA 1
ATOM 620 C C . THR A 1 83 ? -30.455 6.233 -4.726 1.00 66.31 83 THR A C 1
ATOM 622 O O . THR A 1 83 ? -29.880 5.151 -4.816 1.00 66.31 83 THR A O 1
ATOM 625 N N . LYS A 1 84 ? -29.948 7.276 -4.068 1.00 58.81 84 LYS A N 1
ATOM 626 C CA . LYS A 1 84 ? -28.745 7.227 -3.242 1.00 58.81 84 LYS A CA 1
ATOM 627 C C . LYS A 1 84 ? -28.919 6.092 -2.234 1.00 58.81 84 LYS A C 1
ATOM 629 O O . LYS A 1 84 ? -29.624 6.266 -1.241 1.00 58.81 84 LYS A O 1
ATOM 634 N N . ASP A 1 85 ? -28.295 4.946 -2.489 1.00 61.50 85 ASP A N 1
ATOM 635 C CA . ASP A 1 85 ? -28.126 3.923 -1.468 1.00 61.50 85 ASP A CA 1
ATOM 636 C C . ASP A 1 85 ? -27.282 4.568 -0.366 1.00 61.50 85 ASP A C 1
ATOM 638 O O . ASP A 1 85 ? -26.087 4.856 -0.516 1.00 61.50 85 ASP A O 1
ATOM 642 N N . LYS A 1 86 ? -27.956 4.885 0.740 1.00 50.78 86 LYS A N 1
ATOM 643 C CA . LYS A 1 86 ? -27.286 5.167 1.992 1.00 50.78 86 LYS A CA 1
ATOM 644 C C . LYS A 1 86 ? -26.590 3.873 2.400 1.00 50.78 86 LYS A C 1
ATOM 646 O O . LYS A 1 86 ? -27.187 3.039 3.078 1.00 50.78 86 LYS A O 1
ATOM 651 N N . ARG A 1 87 ? -25.291 3.776 2.105 1.00 59.25 87 ARG A N 1
ATOM 652 C CA . ARG A 1 87 ? -24.378 2.934 2.883 1.00 59.25 87 ARG A CA 1
ATOM 653 C C . ARG A 1 87 ? -24.455 3.403 4.333 1.00 59.25 87 ARG A C 1
ATOM 655 O O . ARG A 1 87 ? -23.723 4.293 4.762 1.00 59.25 87 ARG A O 1
ATOM 662 N N . ASN A 1 88 ? -25.398 2.828 5.071 1.00 55.91 88 ASN A N 1
ATOM 663 C CA . ASN A 1 88 ? -25.594 3.021 6.493 1.00 55.91 88 ASN A CA 1
ATOM 664 C C . ASN A 1 88 ? -24.444 2.305 7.203 1.00 55.91 88 ASN A C 1
ATOM 666 O O . ASN A 1 88 ? -24.591 1.195 7.712 1.00 55.91 88 ASN A O 1
ATOM 670 N N . GLY A 1 89 ? -23.270 2.935 7.220 1.00 59.81 89 GLY A N 1
ATOM 671 C CA . GLY A 1 89 ? -22.229 2.592 8.173 1.00 59.81 89 GLY A CA 1
ATOM 672 C C . GLY A 1 89 ? -22.793 2.828 9.568 1.00 59.81 89 GLY A C 1
ATOM 673 O O . GLY A 1 89 ? -22.918 3.969 10.002 1.00 59.81 89 GLY A O 1
ATOM 674 N N . LYS A 1 90 ? -23.196 1.749 10.244 1.00 55.53 90 LYS A N 1
ATOM 675 C CA . LYS A 1 90 ? -23.643 1.764 11.637 1.00 55.53 90 LYS A CA 1
ATOM 676 C C . LYS A 1 90 ? -22.563 2.460 12.483 1.00 55.53 90 LYS A C 1
ATOM 678 O O . LYS A 1 90 ? -21.464 1.908 12.586 1.00 55.53 90 LYS A O 1
ATOM 683 N N . PRO A 1 91 ? -22.825 3.623 13.109 1.00 59.03 91 PRO A N 1
ATOM 684 C CA . PRO A 1 91 ? -21.888 4.174 14.074 1.00 59.03 91 PRO A CA 1
ATOM 685 C C . PRO A 1 91 ? -21.836 3.211 15.264 1.00 59.03 91 PRO A C 1
ATOM 687 O O . PRO A 1 91 ? -22.840 2.978 15.941 1.00 59.03 91 PRO A O 1
ATOM 690 N N . LYS A 1 92 ? -20.674 2.590 15.489 1.00 62.03 92 LYS A N 1
ATOM 691 C CA . LYS A 1 92 ? -20.422 1.794 16.693 1.00 62.03 92 LYS A CA 1
ATOM 692 C C . LYS A 1 92 ? -20.466 2.758 17.881 1.00 62.03 92 LYS A C 1
ATOM 694 O O . LYS A 1 92 ? -19.604 3.610 18.044 1.00 62.03 92 LYS A O 1
ATOM 699 N N . ASN A 1 93 ? -21.511 2.643 18.690 1.00 64.12 93 ASN A N 1
ATOM 700 C CA . ASN A 1 93 ? -21.791 3.410 19.907 1.00 64.12 93 ASN A CA 1
ATOM 701 C C . ASN A 1 93 ? -20.874 3.021 21.089 1.00 64.12 93 ASN A C 1
ATOM 703 O O . ASN A 1 93 ? -21.293 3.024 22.247 1.00 64.12 93 ASN A O 1
ATOM 707 N N . THR A 1 94 ? -19.610 2.708 20.806 1.00 61.59 94 THR A N 1
ATOM 708 C CA . THR A 1 94 ? -18.604 2.198 21.752 1.00 61.59 94 THR A CA 1
ATOM 709 C C . THR A 1 94 ? -18.104 3.246 22.750 1.00 61.59 94 THR A C 1
ATOM 711 O O . THR A 1 94 ? -17.420 2.905 23.707 1.00 61.59 94 THR A O 1
ATOM 714 N N . ASN A 1 95 ? -18.508 4.509 22.598 1.00 67.06 95 ASN A N 1
ATOM 715 C CA . ASN A 1 95 ? -18.032 5.618 23.430 1.00 67.06 95 ASN A CA 1
ATOM 716 C C . ASN A 1 95 ? -18.804 5.753 24.754 1.00 67.06 95 ASN A C 1
ATOM 718 O O . ASN A 1 95 ? -18.312 6.379 25.688 1.00 67.06 95 ASN A O 1
ATOM 722 N N . LYS A 1 96 ? -19.998 5.150 24.866 1.00 71.31 96 LYS A N 1
ATOM 723 C CA . LYS A 1 96 ? -20.787 5.201 26.111 1.00 71.31 96 LYS A CA 1
ATOM 724 C C . LYS A 1 96 ? -20.230 4.280 27.200 1.00 71.31 96 LYS A C 1
ATOM 726 O O . LYS A 1 96 ? -20.279 4.633 28.370 1.00 71.31 96 LYS A O 1
ATOM 731 N N . ILE A 1 97 ? -19.667 3.130 26.822 1.00 76.38 97 ILE A N 1
ATOM 732 C CA . ILE A 1 97 ? -19.112 2.158 27.779 1.00 76.38 97 ILE A CA 1
ATOM 733 C C . ILE A 1 97 ? -17.766 2.652 28.331 1.00 76.38 97 ILE A C 1
ATOM 735 O O . ILE A 1 97 ? -17.521 2.549 29.528 1.00 76.38 97 ILE A O 1
ATOM 739 N N . ILE A 1 98 ? -16.932 3.265 27.483 1.00 75.88 98 ILE A N 1
ATOM 740 C CA . ILE A 1 98 ? -15.616 3.793 27.880 1.00 75.88 98 ILE A CA 1
ATOM 741 C C . ILE A 1 98 ? -15.760 4.888 28.953 1.00 75.88 98 ILE A C 1
ATOM 743 O O . ILE A 1 98 ? -15.031 4.874 29.941 1.00 75.88 98 ILE A O 1
ATOM 747 N N . MET A 1 99 ? -16.750 5.779 28.825 1.00 73.25 99 MET A N 1
ATOM 748 C CA . MET A 1 99 ? -17.003 6.838 29.815 1.00 73.25 99 MET A CA 1
ATOM 749 C C . MET A 1 99 ? -17.489 6.303 31.173 1.00 73.25 99 MET A C 1
ATOM 751 O O . MET A 1 99 ? -17.132 6.860 32.209 1.00 73.25 99 MET A O 1
ATOM 755 N N . LEU A 1 100 ? -18.251 5.201 31.193 1.00 80.88 100 LEU A N 1
ATOM 756 C CA . LEU A 1 100 ? -18.711 4.575 32.440 1.00 80.88 100 LEU A CA 1
ATOM 757 C C . LEU A 1 100 ? -17.572 3.886 33.202 1.00 80.88 100 LEU A C 1
ATOM 759 O O . LEU A 1 100 ? -17.532 3.963 34.427 1.00 80.88 100 LEU A O 1
ATOM 763 N N . ILE A 1 101 ? -16.633 3.254 32.490 1.00 85.06 101 ILE A N 1
ATOM 764 C CA . ILE A 1 101 ? -15.480 2.579 33.107 1.00 85.06 101 ILE A CA 1
ATOM 765 C C . ILE A 1 101 ? -14.526 3.603 33.733 1.00 85.06 101 ILE A C 1
ATOM 767 O O . ILE A 1 101 ? -14.087 3.409 34.864 1.00 85.06 101 ILE A O 1
ATOM 771 N N . ILE A 1 102 ? -14.250 4.711 33.035 1.00 86.50 102 ILE A N 1
ATOM 772 C CA . ILE A 1 102 ? -13.389 5.783 33.557 1.00 86.50 102 ILE A CA 1
ATOM 773 C C . ILE A 1 102 ? -14.044 6.444 34.776 1.00 86.50 102 ILE A C 1
ATOM 775 O O . ILE A 1 102 ? -13.397 6.592 35.808 1.00 86.50 102 ILE A O 1
ATOM 779 N N . GLY A 1 103 ? -15.341 6.769 34.698 1.00 87.19 103 GLY A N 1
ATOM 780 C CA . GLY A 1 103 ? -16.073 7.370 35.816 1.00 87.19 103 GLY A CA 1
ATOM 781 C C . GLY A 1 103 ? -16.099 6.478 37.061 1.00 87.19 103 GLY A C 1
ATOM 782 O O . GLY A 1 103 ? -15.739 6.928 38.147 1.00 87.19 103 GLY A O 1
ATOM 783 N N . ALA A 1 104 ? -16.458 5.200 36.905 1.00 90.81 104 ALA A N 1
ATOM 784 C CA . ALA A 1 104 ? -16.472 4.251 38.018 1.00 90.81 104 ALA A CA 1
ATOM 785 C C . ALA A 1 104 ? -15.063 4.014 38.586 1.00 90.81 104 ALA A C 1
ATOM 787 O O . ALA A 1 104 ? -14.897 3.981 39.803 1.00 90.81 104 ALA A O 1
ATOM 788 N N . GLY A 1 105 ? -14.047 3.915 37.722 1.00 92.25 105 GLY A N 1
ATOM 789 C CA . GLY A 1 105 ? -12.650 3.742 38.120 1.00 92.25 105 GLY A CA 1
ATOM 790 C C . GLY A 1 105 ? -12.105 4.920 38.928 1.00 92.25 105 GLY A C 1
ATOM 791 O O . GLY A 1 105 ? -11.511 4.705 39.982 1.00 92.25 105 GLY A O 1
ATOM 792 N N . CYS A 1 106 ? -12.356 6.160 38.493 1.00 91.75 106 CYS A N 1
ATOM 793 C CA . CYS A 1 106 ? -11.933 7.359 39.220 1.00 91.75 106 CYS A CA 1
ATOM 794 C C . CYS A 1 106 ? -12.577 7.445 40.609 1.00 91.75 106 CYS A C 1
ATOM 796 O O . CYS A 1 106 ? -11.883 7.722 41.584 1.00 91.75 106 CYS A O 1
ATOM 798 N N . VAL A 1 107 ? -13.879 7.159 40.724 1.00 93.81 107 VAL A N 1
ATOM 799 C CA . VAL A 1 107 ? -14.585 7.178 42.018 1.00 93.81 107 VAL A CA 1
ATOM 800 C C . VAL A 1 107 ? -14.033 6.110 42.962 1.00 93.81 107 VAL A C 1
ATOM 802 O O . VAL A 1 107 ? -13.795 6.393 44.135 1.00 93.81 107 VAL A O 1
ATOM 805 N N . LEU A 1 108 ? -13.775 4.901 42.454 1.00 94.00 108 LEU A N 1
ATOM 806 C CA . LEU A 1 108 ? -13.228 3.807 43.256 1.00 94.00 108 LEU A CA 1
ATOM 807 C C . LEU A 1 108 ? -11.797 4.105 43.719 1.00 94.00 108 LEU A C 1
ATOM 809 O O . LEU A 1 108 ? -11.460 3.871 44.875 1.00 94.00 108 LEU A O 1
ATOM 813 N N . PHE A 1 109 ? -10.968 4.664 42.837 1.00 91.56 109 PHE A N 1
ATOM 814 C CA . PHE A 1 109 ? -9.588 5.030 43.149 1.00 91.56 109 PHE A CA 1
ATOM 815 C C . PHE A 1 109 ? -9.512 6.153 44.189 1.00 91.56 109 PHE A C 1
ATOM 817 O O . PHE A 1 109 ? -8.741 6.051 45.140 1.00 91.56 109 PHE A O 1
ATOM 824 N N . ILE A 1 110 ? -10.359 7.182 44.064 1.00 91.06 110 ILE A N 1
ATOM 825 C CA . ILE A 1 110 ? -10.473 8.258 45.059 1.00 91.06 110 ILE A CA 1
ATOM 826 C C . ILE A 1 110 ? -10.953 7.696 46.400 1.00 91.06 110 ILE A C 1
ATOM 828 O O . ILE A 1 110 ? -10.388 8.038 47.432 1.00 91.06 110 ILE A O 1
ATOM 832 N N . ALA A 1 111 ? -11.949 6.806 46.408 1.00 91.06 111 ALA A N 1
ATOM 833 C CA . ALA A 1 111 ? -12.420 6.175 47.640 1.00 91.06 111 ALA A CA 1
ATOM 834 C C . ALA A 1 111 ? -11.319 5.339 48.314 1.00 91.06 111 ALA A C 1
ATOM 836 O O . ALA A 1 111 ? -11.128 5.445 49.522 1.00 91.06 111 ALA A O 1
ATOM 837 N N . ILE A 1 112 ? -10.552 4.561 47.544 1.00 90.31 112 ILE A N 1
ATOM 838 C CA . ILE A 1 112 ? -9.412 3.792 48.060 1.00 90.31 112 ILE A CA 1
ATOM 839 C C . ILE A 1 112 ? -8.340 4.731 48.616 1.00 90.31 112 ILE A C 1
ATOM 841 O O . ILE A 1 112 ? -7.872 4.498 49.725 1.00 90.31 112 ILE A O 1
ATOM 845 N N . LEU A 1 113 ? -7.995 5.808 47.904 1.00 87.31 113 LEU A N 1
ATOM 846 C CA . LEU A 1 113 ? -7.066 6.830 48.395 1.00 87.31 113 LEU A CA 1
ATOM 847 C C . LEU A 1 113 ? -7.553 7.463 49.699 1.00 87.31 113 LEU A C 1
ATOM 849 O O . LEU A 1 113 ? -6.774 7.626 50.628 1.00 87.31 113 LEU A O 1
ATOM 853 N N . LEU A 1 114 ? -8.838 7.794 49.803 1.00 86.94 114 LEU A N 1
ATOM 854 C CA . LEU A 1 114 ? -9.408 8.356 51.027 1.00 86.94 114 LEU A CA 1
ATOM 855 C C . LEU A 1 114 ? -9.406 7.351 52.181 1.00 86.94 114 LEU A C 1
ATOM 857 O O . LEU A 1 114 ? -9.233 7.759 53.322 1.00 86.94 114 LEU A O 1
ATOM 861 N N . LEU A 1 115 ? -9.560 6.053 51.917 1.00 86.56 115 LEU A N 1
ATOM 862 C CA . LEU A 1 115 ? -9.488 5.011 52.946 1.00 86.56 115 LEU A CA 1
ATOM 863 C C . LEU A 1 115 ? -8.044 4.740 53.396 1.00 86.56 115 LEU A C 1
ATOM 865 O O . LEU A 1 115 ? -7.796 4.568 54.592 1.00 86.56 115 LEU A O 1
ATOM 869 N N . THR A 1 116 ? -7.083 4.740 52.467 1.00 80.88 116 THR A N 1
ATOM 870 C CA . THR A 1 116 ? -5.659 4.540 52.780 1.00 80.88 116 THR A CA 1
ATOM 871 C C . THR A 1 116 ? -5.048 5.762 53.463 1.00 80.88 116 THR A C 1
ATOM 873 O O . THR A 1 116 ? -4.314 5.608 54.436 1.00 80.88 116 THR A O 1
ATOM 876 N N . LEU A 1 117 ? -5.396 6.976 53.025 1.00 77.62 117 LEU A N 1
ATOM 877 C CA . LEU A 1 117 ? -4.968 8.237 53.647 1.00 77.62 117 LEU A CA 1
ATOM 878 C C . LEU A 1 117 ? -5.774 8.563 54.918 1.00 77.62 117 LEU A C 1
ATOM 880 O O . LEU A 1 117 ? -5.257 9.177 55.853 1.00 77.62 117 LEU A O 1
ATOM 884 N N . GLY A 1 118 ? -7.038 8.134 54.983 1.00 63.69 118 GLY A N 1
ATOM 885 C CA . GLY A 1 118 ? -7.969 8.426 56.078 1.00 63.69 118 GLY A CA 1
ATOM 886 C C . GLY A 1 118 ? -7.642 7.725 57.393 1.00 63.69 118 GLY A C 1
ATOM 887 O O . GLY A 1 118 ? -8.098 8.160 58.446 1.00 63.69 118 GLY A O 1
ATOM 888 N N . SER A 1 119 ? -6.790 6.701 57.364 1.00 61.12 119 SER A N 1
ATOM 889 C CA . SER A 1 119 ? -6.300 6.047 58.582 1.00 61.12 119 SER A CA 1
ATOM 890 C C . SER A 1 119 ? -5.130 6.800 59.247 1.00 61.12 119 SER A C 1
ATOM 892 O O . SER A 1 119 ? -4.595 6.317 60.242 1.00 61.12 119 SER A O 1
ATOM 894 N N . GLY A 1 120 ? -4.715 7.969 58.725 1.00 60.47 120 GLY A N 1
ATOM 895 C CA . GLY A 1 120 ? -3.427 8.573 59.094 1.00 60.47 120 GLY A CA 1
ATOM 896 C C . GLY A 1 120 ? -3.322 10.097 59.216 1.00 60.47 120 GLY A C 1
ATOM 897 O O . GLY A 1 120 ? -2.206 10.577 59.395 1.00 60.47 120 GLY A O 1
ATOM 898 N N . LEU A 1 121 ? -4.401 10.889 59.171 1.00 48.31 121 LEU A N 1
ATOM 899 C CA . LEU A 1 121 ? -4.281 12.352 59.313 1.00 48.31 121 LEU A CA 1
ATOM 900 C C . LEU A 1 121 ? -4.525 12.829 60.747 1.00 48.31 121 LEU A C 1
ATOM 902 O O . LEU A 1 121 ? -5.578 13.345 61.123 1.00 48.31 121 LEU A O 1
ATOM 906 N N . LYS A 1 122 ? -3.447 12.730 61.530 1.00 47.81 122 LYS A N 1
ATOM 907 C CA . LYS A 1 122 ? -3.138 13.702 62.579 1.00 47.81 122 LYS A CA 1
ATOM 908 C C . LYS A 1 122 ? -3.186 15.088 61.920 1.00 47.81 122 LYS A C 1
ATOM 910 O O . LYS A 1 122 ? -2.466 15.344 60.963 1.00 47.81 122 LYS A O 1
ATOM 915 N N . LYS A 1 123 ? -4.075 15.959 62.395 1.00 52.00 123 LYS A N 1
ATOM 916 C CA . LYS A 1 123 ? -4.273 17.329 61.904 1.00 52.00 123 LYS A CA 1
ATOM 917 C C . LYS A 1 123 ? -2.975 18.142 62.035 1.00 52.00 123 LYS A C 1
ATOM 919 O O . LYS A 1 123 ? -2.721 18.701 63.099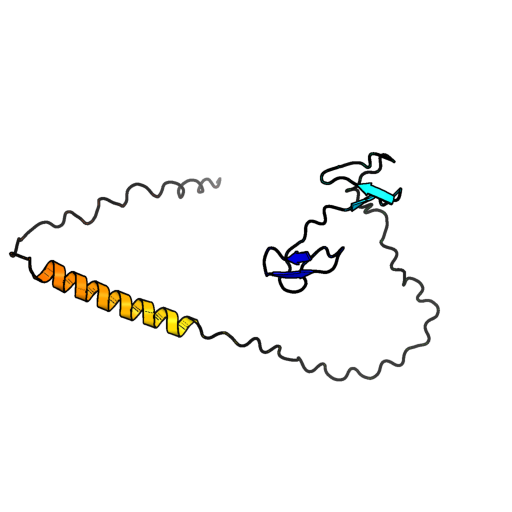 1.00 52.00 123 LYS A O 1
ATOM 924 N N . SER A 1 124 ? -2.166 18.218 60.981 1.00 51.72 124 SER A N 1
ATOM 925 C CA . SER A 1 124 ? -1.097 19.212 60.847 1.00 51.72 124 SER A CA 1
ATOM 926 C C . SER A 1 124 ? -1.608 20.380 60.004 1.00 51.72 124 SER A C 1
ATOM 928 O O . SER A 1 124 ? -1.934 20.234 58.829 1.00 51.72 124 SER A O 1
ATOM 930 N N . ASN A 1 125 ? -1.752 21.529 60.667 1.00 51.22 125 ASN A N 1
ATOM 931 C CA . ASN A 1 125 ? -1.812 22.846 60.036 1.00 51.22 125 ASN A CA 1
ATOM 932 C C . ASN A 1 125 ? -0.544 23.071 59.204 1.00 51.22 125 ASN A C 1
ATOM 934 O O . ASN A 1 125 ? 0.512 22.688 59.700 1.00 51.22 125 ASN A O 1
ATOM 938 N N . LEU A 1 126 ? -0.669 23.811 58.087 1.00 49.62 126 LEU A N 1
ATOM 939 C CA . LEU A 1 126 ? 0.438 24.404 57.310 1.00 49.62 126 LEU A CA 1
ATOM 940 C C . LEU A 1 126 ? 1.335 23.332 56.633 1.00 49.62 126 LEU A C 1
ATOM 942 O O . LEU A 1 126 ? 1.765 22.383 57.263 1.00 49.62 126 LEU A O 1
ATOM 946 N N . ASP A 1 127 ? 1.568 23.299 55.321 1.00 47.50 127 ASP A N 1
ATOM 947 C CA . ASP A 1 127 ? 1.982 24.388 54.444 1.00 47.50 127 ASP A CA 1
ATOM 948 C C . ASP A 1 127 ? 1.592 24.124 52.979 1.00 47.50 127 ASP A C 1
ATOM 950 O O . ASP A 1 127 ? 1.599 22.999 52.477 1.00 47.50 127 ASP A O 1
ATOM 954 N N . ASN A 1 128 ? 1.288 25.207 52.272 1.00 57.66 128 ASN A N 1
ATOM 955 C CA . ASN A 1 128 ? 0.820 25.263 50.888 1.00 57.66 128 ASN A CA 1
ATOM 956 C C . ASN A 1 128 ? 1.996 25.205 49.879 1.00 57.66 128 ASN A C 1
ATOM 958 O O . ASN A 1 128 ? 2.075 26.039 48.982 1.00 57.66 128 ASN A O 1
ATOM 962 N N . SER A 1 129 ? 2.956 24.283 50.062 1.00 50.81 129 SER A N 1
ATOM 963 C CA . SER A 1 129 ? 4.249 24.313 49.338 1.00 50.81 129 SER A CA 1
ATOM 964 C C . SER A 1 129 ? 4.480 23.191 48.312 1.00 50.81 129 SER A C 1
ATOM 966 O O . SER A 1 129 ? 5.471 23.243 47.594 1.00 50.81 129 SER A O 1
ATOM 968 N N . VAL A 1 130 ? 3.593 22.199 48.173 1.00 50.59 130 VAL A N 1
ATOM 969 C CA . VAL A 1 130 ? 3.821 21.033 47.277 1.00 50.59 130 VAL A CA 1
ATOM 970 C C . VAL A 1 130 ? 2.916 21.068 46.037 1.00 50.59 130 VAL A C 1
ATOM 972 O O . VAL A 1 130 ? 2.392 20.050 45.596 1.00 50.59 130 VAL A O 1
ATOM 975 N N . VAL A 1 131 ? 2.670 22.263 45.489 1.00 48.53 131 VAL A N 1
ATOM 976 C CA . VAL A 1 131 ? 1.894 22.439 44.241 1.00 48.53 131 VAL A CA 1
ATOM 977 C C . VAL A 1 131 ? 2.792 22.804 43.046 1.00 48.53 131 VAL A C 1
ATOM 979 O O . VAL A 1 131 ? 2.325 22.754 41.918 1.00 48.53 131 VAL A O 1
ATOM 982 N N . ASN A 1 132 ? 4.088 23.084 43.238 1.00 50.16 132 ASN A N 1
ATOM 983 C CA . ASN A 1 132 ? 4.952 23.618 42.172 1.00 50.16 132 ASN A CA 1
ATOM 984 C C . ASN A 1 132 ? 6.368 23.007 42.115 1.00 50.16 132 ASN A C 1
ATOM 986 O O . ASN A 1 132 ? 7.340 23.747 42.151 1.00 50.16 132 ASN A O 1
ATOM 990 N N . GLU A 1 133 ? 6.516 21.685 41.972 1.00 48.69 133 GLU A N 1
ATOM 991 C CA . GLU A 1 133 ? 7.837 21.088 41.650 1.00 48.69 133 GLU A CA 1
ATOM 992 C C . GLU A 1 133 ? 7.804 19.977 40.579 1.00 48.69 133 GLU A C 1
ATOM 994 O O . GLU A 1 1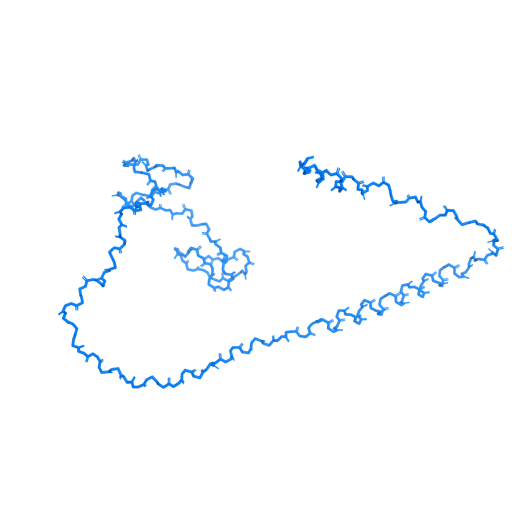33 ? 8.671 19.114 40.547 1.00 48.69 133 GLU A O 1
ATOM 999 N N . CYS A 1 134 ? 6.848 20.009 39.640 1.00 50.03 134 CYS A N 1
ATOM 1000 C CA . CYS A 1 134 ? 6.927 19.192 38.410 1.00 50.03 134 CYS A CA 1
ATOM 1001 C C . CYS A 1 134 ? 6.530 19.967 37.136 1.00 50.03 134 CYS A C 1
ATOM 1003 O O . CYS A 1 134 ? 6.069 19.363 36.169 1.00 50.03 134 CYS A O 1
ATOM 1005 N N . PHE A 1 135 ? 6.671 21.298 37.121 1.00 46.97 135 PHE A N 1
ATOM 1006 C CA . PHE A 1 135 ? 6.312 22.144 35.969 1.00 46.97 135 PHE A CA 1
ATOM 1007 C C . PHE A 1 135 ? 7.515 22.852 35.324 1.00 46.97 135 PHE A C 1
ATOM 1009 O O . PHE A 1 135 ? 7.346 23.916 34.743 1.00 46.97 135 PHE A O 1
ATOM 1016 N N . ASP A 1 136 ? 8.710 22.252 35.391 1.00 51.28 136 ASP A N 1
ATOM 1017 C CA . ASP A 1 136 ? 9.943 22.843 34.840 1.00 51.28 136 ASP A CA 1
ATOM 1018 C C . ASP A 1 136 ? 10.777 21.883 33.969 1.00 51.28 136 ASP A C 1
ATOM 1020 O O . ASP A 1 136 ? 12.003 21.906 33.991 1.00 51.28 136 ASP A O 1
ATOM 1024 N N . GLU A 1 137 ? 10.139 21.054 33.131 1.00 52.72 137 GLU A N 1
ATOM 1025 C CA . GLU A 1 137 ? 10.889 20.459 32.005 1.00 52.72 137 GLU A CA 1
ATOM 1026 C C . GLU A 1 137 ? 10.103 20.219 30.708 1.00 52.72 137 GLU A C 1
ATOM 1028 O O . GLU A 1 137 ? 10.522 19.435 29.862 1.00 52.72 137 GLU A O 1
ATOM 1033 N N . ILE A 1 138 ? 8.981 20.912 30.482 1.00 51.88 138 ILE A N 1
ATOM 1034 C CA . ILE A 1 138 ? 8.362 20.963 29.147 1.00 51.88 138 ILE A CA 1
ATOM 1035 C C . ILE A 1 138 ? 7.733 22.344 28.937 1.00 51.88 138 ILE A C 1
ATOM 1037 O O . ILE A 1 138 ? 6.565 22.518 29.250 1.00 51.88 138 ILE A O 1
ATOM 1041 N N . ILE A 1 139 ? 8.517 23.325 28.469 1.00 50.19 139 ILE A N 1
ATOM 1042 C CA . ILE A 1 139 ? 8.333 24.152 27.247 1.00 50.19 139 ILE A CA 1
ATOM 1043 C C . ILE A 1 139 ? 9.531 25.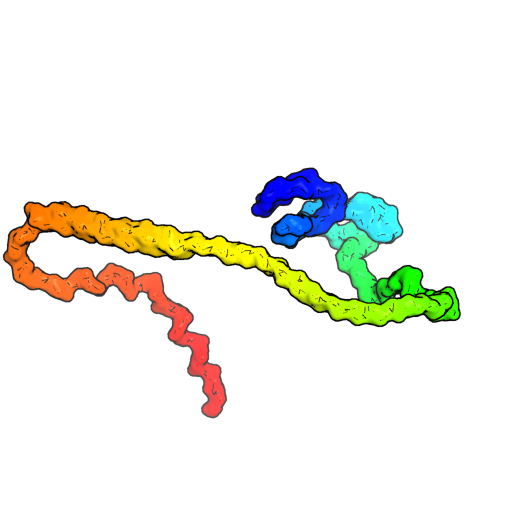127 27.175 1.00 50.19 139 ILE A C 1
ATOM 1045 O O . ILE A 1 139 ? 9.655 26.003 28.026 1.00 50.19 139 ILE A O 1
ATOM 1049 N N . PRO A 1 140 ? 10.357 25.067 26.111 1.00 45.69 140 PRO A N 1
ATOM 1050 C CA . PRO A 1 140 ? 10.610 26.311 25.387 1.00 45.69 140 PRO A CA 1
ATOM 1051 C C . PRO A 1 140 ? 10.669 26.079 23.871 1.00 45.69 140 PRO A C 1
ATOM 1053 O O . PRO A 1 140 ? 11.743 26.056 23.286 1.00 45.69 140 PRO A O 1
ATOM 1056 N N . VAL A 1 141 ? 9.516 25.946 23.204 1.00 49.09 141 VAL A N 1
ATOM 1057 C CA . VAL A 1 141 ? 9.417 26.212 21.749 1.00 49.09 141 VAL A CA 1
ATOM 1058 C C . VAL A 1 141 ? 8.067 26.860 21.406 1.00 49.09 141 VAL A C 1
ATOM 1060 O O . VAL A 1 141 ? 7.357 26.432 20.505 1.00 49.09 141 VAL A O 1
ATOM 1063 N N . VAL A 1 142 ? 7.669 27.903 22.140 1.00 54.09 142 VAL A N 1
ATOM 1064 C CA . VAL A 1 142 ? 6.599 28.823 21.695 1.00 54.09 142 VAL A CA 1
ATOM 1065 C C . VAL A 1 142 ? 7.050 30.265 21.923 1.00 54.09 142 VAL A C 1
ATOM 1067 O O . VAL A 1 142 ? 6.362 31.055 22.553 1.00 54.09 142 VAL A O 1
ATOM 1070 N N . ASN A 1 143 ? 8.252 30.622 21.460 1.00 57.59 143 ASN A N 1
ATOM 1071 C CA . ASN A 1 143 ? 8.608 32.037 21.327 1.00 57.59 143 ASN A CA 1
ATOM 1072 C C . ASN A 1 143 ? 9.655 32.306 20.236 1.00 57.59 143 ASN A C 1
ATOM 1074 O O . ASN A 1 143 ? 10.688 32.919 20.482 1.00 57.59 143 ASN A O 1
ATOM 1078 N N . ALA A 1 144 ? 9.410 31.812 19.023 1.00 52.31 144 ALA A N 1
ATOM 1079 C CA . ALA A 1 144 ? 10.278 32.100 17.882 1.00 52.31 144 ALA A CA 1
ATOM 1080 C C . ALA A 1 144 ? 9.486 32.345 16.591 1.00 52.31 144 ALA A C 1
ATOM 1082 O O . ALA A 1 144 ? 9.870 31.825 15.555 1.00 52.31 144 ALA A O 1
ATOM 1083 N N . ASN A 1 145 ? 8.366 33.082 16.637 1.00 56.88 145 ASN A N 1
ATOM 1084 C CA . ASN A 1 145 ? 7.646 33.444 15.404 1.00 56.88 145 ASN A CA 1
ATOM 1085 C C . ASN A 1 145 ? 6.868 34.771 15.463 1.00 56.88 145 ASN A C 1
ATOM 1087 O O . ASN A 1 145 ? 5.755 34.879 14.955 1.00 56.88 145 ASN A O 1
ATOM 1091 N N . THR A 1 146 ? 7.475 35.819 16.021 1.00 55.91 146 THR A N 1
ATOM 1092 C CA . THR A 1 146 ? 7.021 37.200 15.780 1.00 55.91 146 THR A CA 1
ATOM 1093 C C . THR A 1 146 ? 8.203 38.106 15.457 1.00 55.91 146 THR A C 1
ATOM 1095 O O . THR A 1 146 ? 8.549 39.005 16.216 1.00 55.91 146 THR A O 1
ATOM 1098 N N . THR A 1 147 ? 8.823 37.861 14.306 1.00 49.81 147 THR A N 1
ATOM 1099 C CA . THR A 1 147 ? 9.526 38.895 13.539 1.00 49.81 147 THR A CA 1
ATOM 1100 C C . THR A 1 147 ? 8.825 38.983 12.190 1.00 49.81 147 THR A C 1
ATOM 1102 O O . THR A 1 147 ? 9.171 38.262 11.257 1.00 49.81 147 THR A O 1
ATOM 1105 N N . ILE A 1 148 ? 7.776 39.803 12.120 1.00 55.56 148 ILE A N 1
ATOM 1106 C CA . ILE A 1 148 ? 7.264 40.314 10.849 1.00 55.56 148 ILE A CA 1
ATOM 1107 C C . ILE A 1 148 ? 7.690 41.774 10.781 1.00 55.56 148 ILE A C 1
ATOM 1109 O O . ILE A 1 148 ? 7.443 42.550 11.702 1.00 55.56 148 ILE A O 1
ATOM 1113 N N . GLU A 1 149 ? 8.395 42.056 9.697 1.00 51.06 149 GLU A N 1
ATOM 1114 C CA . GLU A 1 149 ? 8.918 43.333 9.244 1.00 51.06 149 GLU A CA 1
ATOM 1115 C C . GLU A 1 149 ? 7.814 44.394 9.134 1.00 51.06 149 GLU A C 1
ATOM 1117 O O . GLU A 1 149 ? 6.750 44.129 8.568 1.00 51.06 149 GLU A O 1
ATOM 1122 N N . ALA A 1 150 ? 8.096 45.595 9.641 1.00 46.62 150 ALA A N 1
ATOM 1123 C CA . ALA A 1 150 ? 7.528 46.867 9.194 1.00 46.62 150 ALA A CA 1
ATOM 1124 C C . ALA A 1 150 ? 8.435 48.013 9.658 1.00 46.62 150 ALA A C 1
ATOM 1126 O O . ALA A 1 150 ? 8.791 48.021 10.860 1.00 46.62 150 ALA A O 1
#

Solvent-accessible surface area (backbone atoms only — not comparable to full-atom values): 10686 Å² total; per-residue (Å²): 94,61,38,91,89,76,64,47,84,42,69,88,94,53,57,51,40,90,89,80,63,50,77,45,88,70,60,79,42,59,40,90,88,78,61,48,79,40,66,73,90,61,63,50,38,92,87,78,64,48,56,72,76,68,71,62,82,84,58,72,80,75,56,94,81,77,75,84,87,80,70,77,84,73,81,75,70,81,79,70,81,79,74,79,77,74,81,75,74,75,80,78,74,64,67,63,59,55,54,50,53,53,53,54,48,53,54,51,50,52,50,48,50,49,56,67,51,63,78,66,73,76,92,72,78,86,79,96,73,90,85,79,86,84,85,83,85,85,83,92,86,85,84,87,84,83,86,78,90,130

Mean predicted aligned error: 22.01 Å

pLDDT: mean 73.03, std 16.5, range [45.69, 95.44]

Nearest PDB structures (foldseek):
  7mns-assembly1_B  TM=8.296E-01  e=7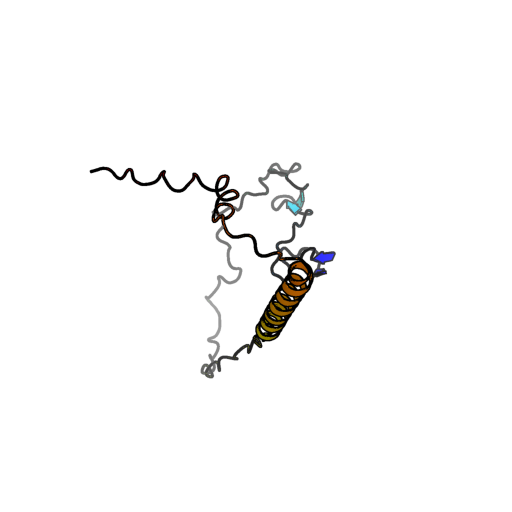.579E-01  Homo sapiens
  4xxb-assembly1_B  TM=7.946E-01  e=6.614E-01  Homo sapiens
  7mo5-assembly1_B  TM=8.051E-01  e=9.952E-01  Rattus norvegicus
  7mnv-assembly1_B  TM=7.417E-01  e=8.685E-01  Homo sapiens

Foldseek 3Di:
DADPVPRDDDDPPDQADPPPRHGDPPQWDAAPVPRHTDGRPDQADPPPRHGRPDPPPVPDPPPVPPDPPDDDPDPPDPPDPPPPPPPCPPPPPVVVVVVVCVVVVVVVVVVVVCVVCVVDDPDDDDDPPPPDDPPPDDDDDPPDPPDDDD

Secondary structure (DSSP, 8-state):
-B-TTT--B--TT-SB-TTT--B-----EE-TTT--EE-TT-SB-TTT--BSS---TTS----S----SS-----------------------THHHHHHHHHHHHHHHHHHHHHHHHT----------SSSSS-SSS---SSS------

Radius of gyration: 33.21 Å; Cα contacts (8 Å, |Δi|>4): 77; chains: 1; bounding box: 55×61×98 Å

Sequence (150 aa):
MKCEKCGAELVEGVLFCKECGNKLNSDKRFCRECGSALSPGMKFCSNCGADVNAVDNNKIPINPYQDSSNMPPKMVRPLEPITKDKRNGKPKNTNKIIMLIIGAGCVLFIAILLLTLGSGLKKSNLDNSVVNECFDEIIPVVNANTTIEA